Protein AF-A0A3C0G6Z2-F1 (afdb_monomer_lite)

Structure (mmCIF, N/CA/C/O backbone):
data_AF-A0A3C0G6Z2-F1
#
_entry.id   AF-A0A3C0G6Z2-F1
#
loop_
_atom_site.group_PDB
_atom_site.id
_atom_site.type_symbol
_atom_site.label_atom_id
_atom_site.label_alt_id
_atom_site.label_comp_id
_atom_site.label_asym_id
_atom_site.label_entity_id
_atom_site.label_seq_id
_atom_site.pdbx_PDB_ins_code
_atom_site.Cartn_x
_atom_site.Cartn_y
_atom_site.Cartn_z
_atom_site.occupancy
_atom_site.B_iso_or_equiv
_atom_site.auth_seq_id
_atom_site.auth_comp_id
_atom_site.auth_asym_id
_atom_site.auth_atom_id
_atom_site.pdbx_PDB_model_num
ATOM 1 N N . ILE A 1 1 ? 7.285 24.718 -10.589 1.00 62.00 1 ILE A N 1
ATOM 2 C CA . ILE A 1 1 ? 8.180 23.791 -9.849 1.00 62.00 1 ILE A CA 1
ATOM 3 C C . ILE A 1 1 ? 7.789 22.333 -10.116 1.00 62.00 1 ILE A C 1
ATOM 5 O O . ILE A 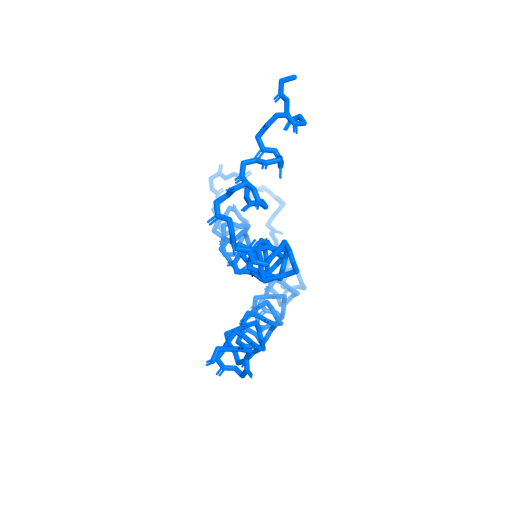1 1 ? 8.613 21.622 -10.665 1.00 62.00 1 ILE A O 1
ATOM 9 N N . ALA A 1 2 ? 6.542 21.900 -9.880 1.00 62.03 2 ALA A N 1
ATOM 10 C CA . ALA A 1 2 ? 6.101 20.522 -10.173 1.00 62.03 2 ALA A CA 1
ATOM 11 C C . ALA A 1 2 ? 6.247 20.082 -11.653 1.00 62.03 2 ALA A C 1
ATOM 13 O O . ALA A 1 2 ? 6.672 18.962 -11.916 1.00 62.03 2 ALA A O 1
ATOM 14 N N . CYS A 1 3 ? 5.993 20.967 -12.627 1.00 59.59 3 CYS A N 1
ATOM 15 C CA . CYS A 1 3 ? 6.138 20.631 -14.055 1.00 59.59 3 CYS A CA 1
ATOM 16 C C . CYS A 1 3 ? 7.588 20.342 -14.489 1.00 59.59 3 CYS A C 1
ATOM 18 O O . CYS A 1 3 ? 7.795 19.600 -15.442 1.00 59.59 3 CYS A O 1
ATOM 20 N N . LEU A 1 4 ? 8.589 20.893 -13.788 1.00 62.53 4 LEU A N 1
ATOM 21 C CA . LEU A 1 4 ? 10.004 20.604 -14.061 1.00 62.53 4 LEU A CA 1
ATOM 22 C C . LEU A 1 4 ? 10.373 19.180 -13.613 1.00 62.53 4 LEU A C 1
ATOM 24 O O . LEU A 1 4 ? 11.157 18.517 -14.280 1.00 62.53 4 LEU A O 1
ATOM 28 N N . PHE A 1 5 ? 9.751 18.681 -12.538 1.00 63.81 5 PHE A N 1
ATOM 29 C CA . PHE A 1 5 ? 9.924 17.299 -12.080 1.00 63.81 5 PHE A CA 1
ATOM 30 C C . PHE A 1 5 ? 9.231 16.278 -12.993 1.00 63.81 5 PHE A C 1
ATOM 32 O O . PHE A 1 5 ? 9.762 15.192 -13.196 1.00 63.81 5 PHE A O 1
ATOM 39 N N . ALA A 1 6 ? 8.095 16.627 -13.604 1.00 62.31 6 ALA A N 1
ATOM 40 C CA . ALA A 1 6 ? 7.422 15.760 -14.577 1.00 62.31 6 ALA A CA 1
ATOM 41 C C . ALA A 1 6 ? 8.242 15.554 -15.869 1.00 62.31 6 ALA A C 1
ATOM 43 O O . ALA A 1 6 ? 8.171 14.496 -16.488 1.00 62.31 6 ALA A O 1
ATOM 44 N N . LEU A 1 7 ? 9.050 16.548 -16.255 1.00 62.44 7 LEU A N 1
ATOM 45 C CA . LEU A 1 7 ? 9.925 16.511 -17.433 1.00 62.44 7 LEU A CA 1
ATOM 46 C C . LEU A 1 7 ? 11.251 15.770 -17.201 1.00 62.44 7 LEU A C 1
ATOM 48 O O . LEU A 1 7 ? 11.885 15.371 -18.170 1.00 62.44 7 LEU A O 1
ATOM 52 N N . ILE A 1 8 ? 11.658 15.535 -15.948 1.00 64.38 8 ILE A N 1
ATOM 53 C CA . ILE A 1 8 ? 12.878 14.772 -15.628 1.00 64.38 8 ILE A CA 1
ATOM 54 C C . ILE A 1 8 ? 12.799 13.353 -16.205 1.00 64.38 8 ILE A C 1
ATOM 56 O O . ILE A 1 8 ? 13.750 12.879 -16.811 1.00 64.38 8 ILE A O 1
ATOM 60 N N . VAL A 1 9 ? 11.645 12.701 -16.101 1.00 59.81 9 VAL A N 1
ATOM 61 C CA . VAL A 1 9 ? 11.439 11.325 -16.571 1.00 59.81 9 VAL A CA 1
ATOM 62 C C . VAL A 1 9 ? 11.715 11.136 -18.076 1.00 59.81 9 VAL A C 1
ATOM 64 O O . VAL A 1 9 ? 12.552 10.296 -18.411 1.00 59.81 9 VAL A O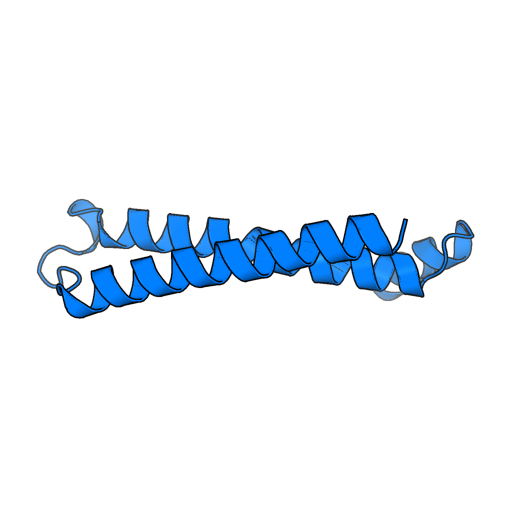 1
ATOM 67 N N . PRO A 1 10 ? 11.096 11.908 -18.992 1.00 59.78 10 PRO A N 1
ATOM 68 C CA . PRO A 1 10 ? 11.407 11.811 -20.417 1.00 59.78 10 PRO A CA 1
ATOM 69 C C . PRO A 1 10 ? 12.821 12.311 -20.763 1.00 59.78 10 PRO A C 1
ATOM 71 O O . PRO A 1 10 ? 13.416 11.818 -21.717 1.00 59.78 10 PRO A O 1
ATOM 74 N N . VAL A 1 11 ? 13.395 13.244 -19.988 1.00 62.31 11 VAL A N 1
ATOM 75 C CA . VAL A 1 11 ? 14.769 13.750 -20.198 1.00 62.31 11 VAL A CA 1
ATOM 76 C C . VAL A 1 11 ? 15.836 12.680 -19.914 1.00 62.31 11 VAL A C 1
ATOM 78 O O . VAL A 1 11 ? 16.879 12.687 -20.563 1.00 62.31 11 VAL A O 1
ATOM 81 N N . TYR A 1 12 ? 15.572 11.723 -19.017 1.00 61.50 12 TYR A N 1
ATOM 82 C CA . TYR A 1 12 ? 16.449 10.567 -18.764 1.00 61.50 12 TYR A CA 1
ATOM 83 C C . TYR A 1 12 ? 16.286 9.417 -19.782 1.00 61.50 12 TYR A C 1
ATOM 85 O O . TYR A 1 12 ? 16.920 8.376 -19.626 1.00 61.50 12 TYR A O 1
ATOM 93 N N . GLY A 1 13 ? 15.469 9.584 -20.832 1.00 62.28 13 GLY A N 1
ATOM 94 C CA . GLY A 1 13 ? 15.298 8.587 -21.897 1.00 62.28 13 GLY A CA 1
ATOM 95 C C . GLY A 1 13 ? 14.417 7.387 -21.529 1.00 62.28 13 GLY A C 1
ATOM 96 O O . GLY A 1 13 ? 14.286 6.466 -22.331 1.00 62.28 13 GLY A O 1
ATOM 97 N N . ALA A 1 14 ? 13.794 7.393 -20.347 1.00 64.31 14 ALA A N 1
ATOM 98 C CA . ALA A 1 14 ? 12.774 6.415 -19.984 1.00 64.31 14 ALA A CA 1
ATOM 99 C C . ALA A 1 14 ? 11.459 6.753 -20.702 1.00 64.31 14 ALA A C 1
ATOM 101 O O . ALA A 1 14 ? 11.044 7.917 -20.721 1.00 64.31 14 ALA A O 1
ATOM 102 N N . ASN A 1 15 ? 10.782 5.752 -21.275 1.00 72.06 15 ASN A N 1
ATOM 103 C CA . ASN A 1 15 ? 9.496 5.968 -21.929 1.00 72.06 15 ASN A CA 1
ATOM 104 C C . ASN A 1 15 ? 8.497 6.543 -20.905 1.00 72.06 15 ASN A C 1
ATOM 106 O O . ASN A 1 15 ? 8.177 5.870 -19.922 1.00 72.06 15 ASN A O 1
ATOM 110 N N . PRO A 1 16 ? 7.944 7.754 -21.112 1.00 72.75 16 PRO A N 1
ATOM 111 C CA . PRO A 1 16 ? 7.006 8.362 -20.165 1.00 72.75 16 PRO A CA 1
ATOM 112 C C . PRO A 1 16 ? 5.757 7.494 -19.924 1.00 72.75 16 PRO A C 1
ATOM 114 O O . PRO A 1 16 ? 5.134 7.588 -18.871 1.00 72.75 16 PRO A O 1
ATOM 117 N N . ILE A 1 17 ? 5.433 6.600 -20.862 1.00 73.44 17 ILE A N 1
ATOM 118 C CA . ILE A 1 17 ? 4.357 5.607 -20.764 1.00 73.44 17 ILE A CA 1
ATOM 119 C C . ILE A 1 17 ? 4.653 4.564 -19.671 1.00 73.44 17 ILE A C 1
ATOM 121 O O . ILE A 1 17 ? 3.793 4.304 -18.834 1.00 73.44 17 ILE A O 1
ATOM 125 N N . GLU A 1 18 ? 5.872 4.016 -19.618 1.00 76.44 18 GLU A N 1
ATOM 126 C CA . GLU A 1 18 ? 6.285 3.039 -18.593 1.00 76.44 18 GLU A CA 1
ATOM 127 C C . GLU A 1 18 ? 6.242 3.654 -17.198 1.00 76.44 18 GLU A C 1
ATOM 129 O O . GLU A 1 18 ? 5.701 3.071 -16.260 1.00 76.44 18 GLU A O 1
ATOM 134 N N . MET A 1 19 ? 6.748 4.880 -17.068 1.00 76.69 19 MET A N 1
ATOM 135 C CA . MET A 1 19 ? 6.754 5.593 -15.792 1.00 76.69 19 MET A CA 1
ATOM 136 C C . MET A 1 19 ? 5.355 5.998 -15.323 1.00 76.69 19 MET A C 1
ATOM 138 O O . MET A 1 19 ? 5.086 6.019 -14.117 1.00 76.69 19 MET A O 1
ATOM 142 N N . GLN A 1 20 ? 4.439 6.266 -16.253 1.00 78.44 20 GLN A N 1
ATOM 143 C CA . GLN A 1 20 ? 3.034 6.495 -15.939 1.00 78.44 20 GLN A CA 1
ATOM 144 C C . GLN A 1 20 ? 2.368 5.217 -15.409 1.00 78.44 20 GLN A C 1
ATOM 146 O O . GLN A 1 20 ? 1.676 5.273 -14.390 1.00 78.44 20 GLN A O 1
ATOM 151 N N . ILE A 1 21 ? 2.611 4.073 -16.058 1.00 81.06 21 ILE A N 1
ATOM 152 C CA . ILE A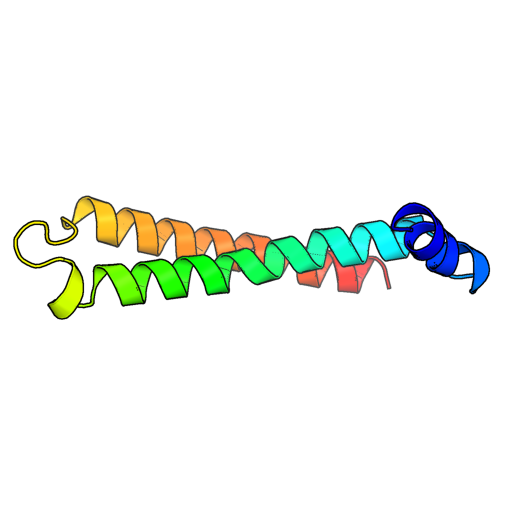 1 21 ? 2.099 2.762 -15.632 1.00 81.06 21 ILE A CA 1
ATOM 153 C C . ILE A 1 21 ? 2.653 2.408 -14.249 1.00 81.06 21 ILE A C 1
ATOM 155 O O . ILE A 1 21 ? 1.881 2.105 -13.343 1.00 81.06 21 ILE A O 1
ATOM 159 N N . LEU A 1 22 ? 3.964 2.549 -14.035 1.00 81.62 22 LEU A N 1
ATOM 160 C CA . LEU A 1 22 ? 4.610 2.329 -12.736 1.00 81.62 22 LEU A CA 1
ATOM 161 C C . LEU A 1 22 ? 3.970 3.164 -11.620 1.00 81.62 22 LEU A C 1
ATOM 163 O O . LEU A 1 22 ? 3.643 2.631 -10.562 1.00 81.62 22 LEU A O 1
ATOM 167 N N . SER A 1 23 ? 3.733 4.455 -11.866 1.00 82.88 23 SER A N 1
ATOM 168 C CA . SER A 1 23 ? 3.133 5.371 -10.884 1.00 82.88 23 SER A CA 1
ATOM 169 C C . SER A 1 23 ? 1.675 5.021 -10.552 1.00 82.88 23 SER A C 1
ATOM 171 O O . SER A 1 23 ? 1.224 5.188 -9.414 1.00 82.88 23 SER A O 1
ATOM 173 N N . GLN A 1 24 ? 0.922 4.526 -11.537 1.00 78.00 24 GLN A N 1
ATOM 174 C CA . GLN A 1 24 ? -0.458 4.076 -11.347 1.00 78.00 24 GLN A CA 1
ATOM 175 C C . GLN A 1 24 ? -0.518 2.757 -10.582 1.00 78.00 24 GLN A C 1
ATOM 177 O O . GLN A 1 24 ? -1.285 2.634 -9.628 1.00 78.00 24 GLN A O 1
ATOM 182 N N . VAL A 1 25 ? 0.333 1.800 -10.944 1.00 83.06 25 VAL A N 1
ATOM 183 C CA . VAL A 1 25 ? 0.401 0.510 -10.260 1.00 83.06 25 VAL A CA 1
ATOM 184 C C . VAL A 1 25 ? 0.892 0.687 -8.812 1.00 83.06 25 VAL A C 1
ATOM 186 O O . VAL A 1 25 ? 0.353 0.060 -7.902 1.00 83.06 25 VAL A O 1
ATOM 189 N N . PHE A 1 26 ? 1.801 1.634 -8.548 1.00 81.94 26 PHE A N 1
ATOM 190 C CA . PHE A 1 26 ? 2.196 2.002 -7.181 1.00 81.94 26 PHE A CA 1
ATOM 191 C C . PHE A 1 26 ? 1.022 2.463 -6.310 1.00 81.94 26 PHE A C 1
ATOM 193 O O . PHE A 1 26 ? 0.931 2.070 -5.149 1.00 81.94 26 PHE A O 1
ATOM 200 N N . ASN A 1 27 ? 0.095 3.257 -6.851 1.00 83.69 27 ASN A N 1
ATOM 201 C CA . ASN A 1 27 ? -1.085 3.695 -6.096 1.00 83.69 27 ASN A CA 1
ATOM 202 C C . ASN A 1 27 ? -2.002 2.523 -5.728 1.00 83.69 27 ASN A C 1
ATOM 204 O O . ASN A 1 27 ? -2.544 2.476 -4.624 1.00 83.69 27 ASN A O 1
ATOM 208 N N . VAL A 1 28 ? -2.132 1.545 -6.622 1.00 84.69 28 VAL A N 1
ATOM 209 C CA . VAL A 1 28 ? -2.907 0.326 -6.374 1.00 84.69 28 VAL A CA 1
ATOM 210 C C . VAL A 1 28 ? -2.306 -0.499 -5.229 1.00 84.69 28 VAL A C 1
ATOM 212 O O . VAL A 1 28 ? -3.052 -1.045 -4.418 1.00 84.69 28 VAL A O 1
ATOM 215 N N . PHE A 1 29 ? -0.976 -0.531 -5.098 1.00 83.69 29 PHE A N 1
ATOM 216 C CA . PHE A 1 29 ? -0.293 -1.195 -3.979 1.00 83.69 29 PHE A CA 1
ATOM 217 C C . PHE A 1 29 ? -0.490 -0.513 -2.625 1.00 83.69 29 PHE A C 1
ATOM 219 O O . PHE A 1 29 ? -0.404 -1.170 -1.588 1.00 83.69 29 PHE A O 1
ATOM 226 N N . VAL A 1 30 ? -0.774 0.789 -2.607 1.00 87.19 30 VAL A N 1
ATOM 227 C CA . VAL A 1 30 ? -0.982 1.542 -1.362 1.00 87.19 30 VAL A CA 1
ATOM 228 C C . VAL A 1 30 ? -2.361 1.253 -0.756 1.00 87.19 30 VAL A C 1
ATOM 230 O O . VAL A 1 30 ? -2.503 1.228 0.467 1.00 87.19 30 VAL A O 1
ATOM 233 N N . LEU A 1 31 ? -3.370 0.962 -1.583 1.00 86.50 31 LEU A N 1
ATOM 234 C CA . LEU A 1 31 ? -4.739 0.660 -1.143 1.00 86.50 31 LEU A CA 1
ATOM 235 C C . LEU A 1 31 ? -4.848 -0.440 -0.062 1.00 86.50 31 LEU A C 1
ATOM 237 O O . LEU A 1 31 ? -5.487 -0.170 0.959 1.00 86.50 31 LEU A O 1
ATOM 241 N N . PRO A 1 32 ? -4.249 -1.644 -0.205 1.00 84.50 32 PRO A N 1
ATOM 242 C CA . PRO A 1 32 ? -4.325 -2.677 0.831 1.00 84.50 32 PRO A CA 1
ATOM 243 C C . PRO A 1 32 ? -3.732 -2.215 2.165 1.00 84.50 32 PRO A C 1
ATOM 245 O O . PRO A 1 32 ? -4.305 -2.498 3.215 1.00 84.50 32 PRO A O 1
ATOM 248 N N . LEU A 1 33 ? -2.637 -1.448 2.142 1.00 88.00 33 LEU A N 1
ATOM 249 C CA . LEU A 1 33 ? -2.014 -0.904 3.350 1.00 88.00 33 LEU A CA 1
ATOM 250 C C . LEU A 1 33 ? -2.932 0.108 4.050 1.00 88.00 33 LEU A C 1
ATOM 252 O O . LEU A 1 33 ? -3.066 0.080 5.274 1.00 88.00 33 LEU A O 1
ATOM 256 N N . VAL A 1 34 ? -3.619 0.953 3.277 1.00 88.69 34 VAL A N 1
ATOM 257 C CA . VAL A 1 34 ? -4.604 1.910 3.802 1.00 88.69 34 VAL A CA 1
ATOM 258 C C . VAL A 1 34 ? -5.798 1.185 4.428 1.00 88.69 34 VAL A C 1
ATOM 260 O O . VAL A 1 34 ? -6.189 1.520 5.544 1.00 88.69 34 VAL A O 1
ATOM 263 N N . ILE A 1 35 ? -6.350 0.161 3.769 1.00 89.06 35 ILE A N 1
ATOM 264 C CA . ILE A 1 35 ? -7.488 -0.614 4.297 1.00 89.06 35 ILE A CA 1
ATOM 265 C C . ILE A 1 35 ? -7.100 -1.353 5.581 1.00 89.06 35 ILE A C 1
ATOM 267 O O . ILE A 1 35 ? -7.866 -1.358 6.545 1.00 89.06 35 ILE A O 1
ATOM 271 N N . LEU A 1 36 ? -5.895 -1.920 5.637 1.00 86.88 36 LEU A N 1
ATOM 272 C CA . LEU A 1 36 ? -5.366 -2.565 6.838 1.00 86.88 36 LEU A CA 1
ATOM 273 C C . LEU A 1 36 ? -5.205 -1.548 7.982 1.00 86.88 36 LEU A C 1
ATOM 275 O O . LEU A 1 36 ? -5.600 -1.822 9.116 1.00 86.88 36 LEU A O 1
ATOM 279 N N . GLY A 1 37 ? -4.735 -0.334 7.674 1.00 85.12 37 GLY A N 1
ATOM 280 C CA . GLY A 1 37 ? -4.708 0.791 8.611 1.00 85.12 37 GLY A CA 1
ATOM 281 C C . GLY A 1 37 ? -6.096 1.168 9.138 1.00 85.12 37 GLY A C 1
ATOM 282 O O . GLY A 1 37 ? -6.266 1.339 10.346 1.00 85.12 37 GLY A O 1
ATOM 283 N N . ILE A 1 38 ? -7.106 1.225 8.262 1.00 84.69 38 ILE A N 1
ATOM 284 C CA . ILE A 1 38 ? -8.504 1.486 8.639 1.00 84.69 38 ILE A CA 1
ATOM 285 C C . ILE A 1 38 ? -9.029 0.380 9.563 1.00 84.69 38 ILE A C 1
ATOM 287 O O . ILE A 1 38 ? -9.635 0.692 10.585 1.00 84.69 38 ILE A O 1
ATOM 291 N N . ILE A 1 39 ? -8.759 -0.894 9.259 1.00 83.56 39 ILE A N 1
ATOM 292 C CA . ILE A 1 39 ? -9.162 -2.035 10.098 1.00 83.56 39 ILE A CA 1
ATOM 293 C C . ILE A 1 39 ? -8.544 -1.933 11.497 1.00 83.56 39 ILE A C 1
ATOM 295 O O . ILE A 1 39 ? -9.255 -2.104 12.487 1.00 83.56 39 ILE A O 1
ATOM 299 N N . LEU A 1 40 ? -7.249 -1.618 11.605 1.00 80.06 40 LEU A N 1
ATOM 300 C CA . LEU A 1 40 ? -6.565 -1.450 12.895 1.00 80.06 40 LEU A CA 1
ATOM 301 C C . LEU A 1 40 ? -7.133 -0.276 13.712 1.00 80.06 40 LEU A C 1
ATOM 303 O O . LEU A 1 40 ? -7.295 -0.381 14.933 1.00 80.06 40 LEU A O 1
ATOM 307 N N . LEU A 1 41 ? -7.472 0.826 13.038 1.00 78.44 41 LEU A N 1
ATOM 308 C CA . LEU A 1 41 ? -8.111 2.002 13.633 1.00 78.44 41 LEU A CA 1
ATOM 309 C C . LEU A 1 41 ? -9.512 1.685 14.163 1.00 78.44 41 LEU A C 1
ATOM 311 O O . LEU A 1 41 ? -9.840 2.029 15.296 1.00 78.44 41 LEU A O 1
ATOM 315 N N . ILE A 1 42 ? -10.314 0.979 13.369 1.00 75.31 42 ILE A N 1
ATOM 316 C CA . ILE A 1 42 ? -11.679 0.582 13.720 1.00 75.31 42 ILE A CA 1
ATOM 317 C C . ILE A 1 42 ? -11.710 -0.480 14.827 1.00 75.31 42 ILE A C 1
ATOM 319 O O . ILE A 1 42 ? -12.585 -0.456 15.693 1.00 75.31 42 ILE A O 1
ATOM 323 N N . ASN A 1 43 ? -10.751 -1.408 14.840 1.00 70.44 43 ASN A N 1
ATOM 324 C CA . ASN A 1 43 ? -10.657 -2.433 15.882 1.00 70.44 43 ASN A CA 1
ATOM 325 C C . ASN A 1 43 ? -10.122 -1.853 17.209 1.00 70.44 43 ASN A C 1
ATOM 327 O O . ASN A 1 43 ? -10.354 -2.408 18.288 1.00 70.44 43 ASN A O 1
ATOM 331 N N . SER A 1 44 ? -9.455 -0.694 17.167 1.00 67.38 44 SER A N 1
ATOM 332 C CA . SER A 1 44 ? -8.961 -0.020 18.365 1.00 67.38 44 SER A CA 1
ATOM 333 C C . SER A 1 44 ? -10.108 0.490 19.242 1.00 67.38 44 SER A C 1
ATOM 335 O O . SER A 1 44 ? -10.641 1.587 19.072 1.00 67.38 44 SER A O 1
ATOM 337 N N . LYS A 1 45 ? -10.412 -0.285 20.294 1.00 57.28 45 LYS A N 1
ATOM 338 C CA . LYS A 1 45 ? -11.366 0.064 21.367 1.00 57.28 45 LYS A CA 1
ATOM 339 C C . LYS A 1 45 ? -11.103 1.440 21.996 1.00 57.28 45 LYS A C 1
ATOM 341 O O . LYS A 1 45 ? -12.028 2.057 22.511 1.00 57.28 45 LYS A O 1
ATOM 346 N N . LYS A 1 46 ? -9.852 1.911 21.941 1.00 56.78 46 LYS A N 1
ATOM 347 C CA . LYS A 1 46 ? -9.400 3.207 22.468 1.00 56.78 46 LYS A CA 1
ATOM 348 C C . LYS A 1 46 ? -9.941 4.415 21.684 1.00 56.78 46 LYS A C 1
ATOM 350 O O . LYS A 1 46 ? -10.015 5.491 22.259 1.00 56.78 46 LYS A O 1
ATOM 355 N N . LEU A 1 47 ? -10.304 4.239 20.408 1.00 57.03 47 LEU A N 1
ATOM 356 C CA . LEU A 1 47 ? -10.767 5.317 19.520 1.00 57.03 47 LEU A CA 1
ATOM 357 C C . LEU A 1 47 ? -12.264 5.232 19.195 1.00 57.03 47 LEU A C 1
ATOM 359 O O . LEU A 1 47 ? -12.904 6.265 19.047 1.00 57.03 47 LEU A O 1
ATOM 363 N N . MET A 1 48 ? -12.841 4.026 19.124 1.00 62.78 48 MET A N 1
ATOM 364 C CA . MET A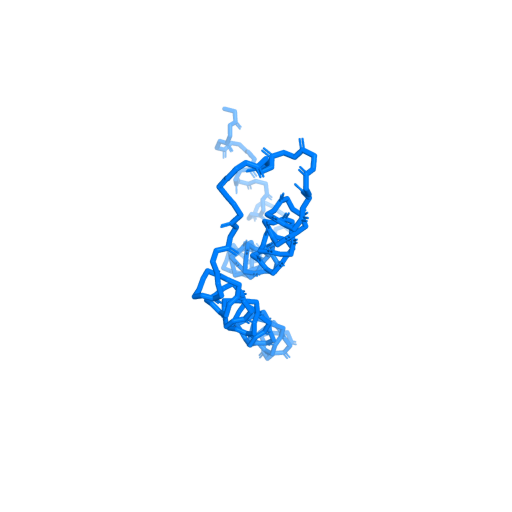 1 48 ? -14.245 3.851 18.716 1.00 62.78 48 MET A CA 1
ATOM 365 C C . MET A 1 48 ? -15.268 3.849 19.867 1.00 62.78 48 MET A C 1
ATOM 367 O O . MET A 1 48 ? -16.464 3.936 19.601 1.00 62.78 48 MET A O 1
ATOM 371 N N . ALA A 1 49 ? -14.827 3.772 21.131 1.00 62.56 49 ALA A N 1
ATOM 372 C CA . ALA A 1 49 ? -15.655 3.872 22.343 1.00 62.56 49 ALA A CA 1
ATOM 373 C C . ALA A 1 49 ? -17.042 3.176 22.245 1.00 62.56 49 ALA A C 1
ATOM 375 O O . ALA A 1 49 ? -17.123 1.955 22.380 1.00 62.56 49 ALA A O 1
ATOM 376 N N . GLN A 1 50 ? -18.122 3.941 22.026 1.00 53.06 50 GLN A N 1
ATOM 377 C CA . GLN A 1 50 ? -19.521 3.478 21.951 1.00 53.06 50 GLN A CA 1
ATOM 378 C C . GLN A 1 50 ? -20.011 3.132 20.528 1.00 53.06 50 GLN A C 1
ATOM 380 O O . GLN A 1 50 ? -21.006 2.428 20.389 1.00 53.06 50 GLN A O 1
ATOM 385 N N . TYR A 1 51 ? -19.303 3.554 19.477 1.00 59.84 51 TYR A N 1
ATOM 386 C CA . TYR A 1 51 ? -19.629 3.272 18.074 1.00 59.84 51 TYR A CA 1
ATOM 387 C C . TYR A 1 51 ? -18.733 2.162 17.534 1.00 59.84 51 TYR A C 1
ATOM 389 O O . TYR A 1 51 ? -17.990 2.360 16.578 1.00 59.84 51 TYR A O 1
ATOM 397 N N . LYS A 1 52 ? -18.766 0.982 18.161 1.00 55.94 52 LYS A N 1
ATOM 398 C CA . LYS A 1 52 ? -18.056 -0.179 17.612 1.00 55.94 52 LYS A CA 1
ATOM 399 C C . LYS A 1 52 ? -18.477 -0.394 16.161 1.00 55.94 52 LYS A C 1
ATOM 401 O O . LYS A 1 52 ? -19.669 -0.385 15.857 1.00 55.94 52 LYS A O 1
ATOM 406 N N . ALA 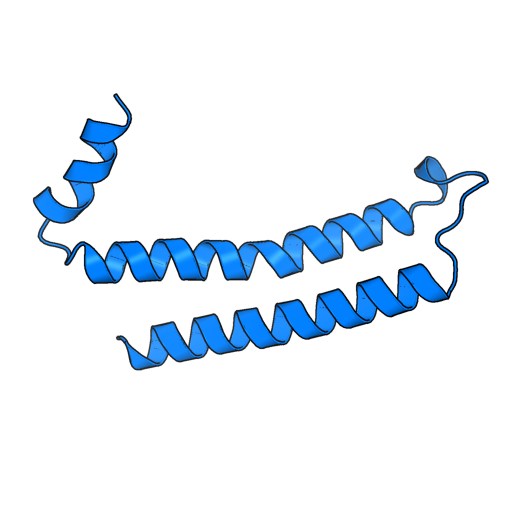A 1 53 ? -17.506 -0.663 15.296 1.00 59.81 53 ALA A N 1
ATOM 407 C CA . ALA A 1 53 ? -17.773 -1.189 13.971 1.00 59.81 53 ALA A CA 1
ATOM 408 C C . ALA A 1 53 ? -18.694 -2.406 14.090 1.00 59.81 53 ALA A C 1
ATOM 410 O O . ALA A 1 53 ? -18.328 -3.428 14.676 1.00 59.81 53 ALA A O 1
ATOM 411 N N . GLY A 1 54 ? -19.918 -2.266 13.583 1.00 66.69 54 GLY A N 1
ATOM 412 C CA . GLY A 1 54 ? -20.861 -3.372 13.520 1.00 66.69 54 GLY A CA 1
ATOM 413 C C . GLY A 1 54 ? -20.292 -4.517 12.682 1.00 66.69 54 GLY A C 1
ATOM 414 O O . GLY A 1 54 ? -19.408 -4.313 11.847 1.00 66.69 54 GLY A O 1
ATOM 415 N N . LEU A 1 55 ? -20.833 -5.723 12.870 1.00 70.06 55 LEU A N 1
ATOM 416 C CA . LEU A 1 55 ? -20.467 -6.916 12.092 1.00 70.06 55 LEU A CA 1
ATOM 417 C C . LEU A 1 55 ? -20.448 -6.649 10.574 1.00 70.06 55 LEU A C 1
ATOM 419 O O . LEU A 1 55 ? -19.518 -7.068 9.894 1.00 70.06 55 LEU A O 1
ATOM 423 N N . LEU A 1 56 ? -21.408 -5.865 10.072 1.00 77.31 56 LEU A N 1
ATOM 424 C CA . LEU A 1 56 ? -21.484 -5.410 8.677 1.00 77.31 56 LEU A CA 1
ATOM 425 C C . LEU A 1 56 ? -20.251 -4.619 8.214 1.00 77.31 56 LEU A C 1
ATOM 427 O O . LEU A 1 56 ? -19.744 -4.863 7.122 1.00 77.31 56 LEU A O 1
ATOM 431 N N . LEU A 1 57 ? -19.746 -3.695 9.036 1.00 78.38 57 LEU A N 1
ATOM 432 C CA . LEU A 1 57 ? -18.593 -2.863 8.685 1.00 78.38 57 LEU A CA 1
ATOM 433 C C . LEU A 1 57 ? -17.307 -3.696 8.666 1.00 78.38 57 LEU A C 1
ATOM 435 O O . LEU A 1 57 ? -16.477 -3.531 7.780 1.00 78.38 57 LEU A O 1
ATOM 439 N N . ASN A 1 58 ? -17.167 -4.628 9.612 1.00 79.69 58 ASN A N 1
ATOM 440 C CA . ASN A 1 58 ? -16.004 -5.508 9.676 1.00 79.69 58 ASN A CA 1
ATOM 441 C C . ASN A 1 58 ? -15.978 -6.491 8.489 1.00 79.69 58 ASN A C 1
ATOM 443 O O . ASN A 1 58 ? -14.933 -6.679 7.878 1.00 79.69 58 ASN A O 1
ATOM 447 N N . ILE A 1 59 ? -17.136 -7.046 8.104 1.00 84.62 59 ILE A N 1
ATOM 448 C CA . ILE A 1 59 ? -17.277 -7.891 6.904 1.00 84.62 59 ILE A CA 1
ATOM 449 C C . ILE A 1 59 ? -16.979 -7.084 5.632 1.00 84.62 59 ILE A C 1
ATOM 451 O O . ILE A 1 59 ? -16.223 -7.549 4.783 1.00 84.62 59 ILE A O 1
ATOM 455 N N . GLY A 1 60 ? -17.512 -5.862 5.513 1.00 87.50 60 GLY A N 1
ATOM 456 C CA . GLY A 1 60 ? -17.241 -4.977 4.378 1.00 87.50 60 GLY A CA 1
ATOM 457 C C . GLY A 1 60 ? -15.762 -4.602 4.252 1.00 87.50 60 GLY A C 1
ATOM 458 O O . GLY A 1 60 ? -15.212 -4.642 3.156 1.00 87.50 60 GLY A O 1
ATOM 459 N N . LEU A 1 61 ? -15.090 -4.312 5.369 1.00 86.25 61 LEU A N 1
ATOM 460 C CA . LEU A 1 61 ? -13.651 -4.038 5.390 1.00 86.25 61 LEU A CA 1
ATOM 461 C C . LEU A 1 61 ? -12.817 -5.269 5.036 1.00 86.25 61 LEU A C 1
ATOM 463 O O . LEU A 1 61 ? -11.827 -5.143 4.323 1.00 86.25 61 LEU A O 1
ATOM 467 N N . PHE A 1 62 ? -13.223 -6.457 5.484 1.00 86.62 62 PHE A N 1
ATOM 468 C CA . PHE A 1 62 ? -12.550 -7.701 5.115 1.00 86.62 62 PHE A CA 1
ATOM 469 C C . PHE A 1 62 ? -12.718 -8.012 3.619 1.00 86.62 62 PHE A C 1
ATOM 471 O O . PHE A 1 62 ? -11.757 -8.400 2.956 1.00 86.62 62 PHE A O 1
ATOM 478 N N . ALA A 1 63 ? -13.910 -7.771 3.063 1.00 89.94 63 ALA A N 1
ATOM 479 C CA . ALA A 1 63 ? -14.168 -7.871 1.628 1.00 89.94 63 ALA A CA 1
ATOM 480 C C . ALA A 1 63 ? -13.359 -6.837 0.826 1.00 89.94 63 ALA A C 1
ATOM 482 O O . ALA A 1 63 ? -12.773 -7.180 -0.199 1.00 89.94 63 ALA A O 1
ATOM 483 N N . ALA A 1 64 ? -13.261 -5.595 1.313 1.00 88.75 64 ALA A N 1
ATOM 484 C CA . ALA A 1 64 ? -12.438 -4.551 0.705 1.00 88.75 64 ALA A CA 1
ATOM 485 C C . ALA A 1 64 ? -10.945 -4.906 0.749 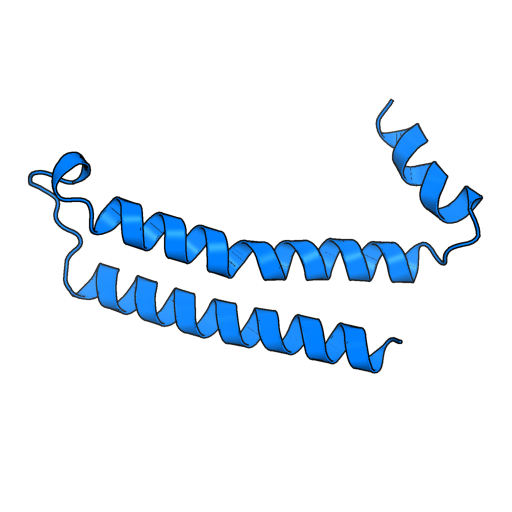1.00 88.75 64 ALA A C 1
ATOM 487 O O . ALA A 1 64 ? -10.238 -4.698 -0.235 1.00 88.75 64 ALA A O 1
ATOM 488 N N . LEU A 1 65 ? -10.470 -5.496 1.852 1.00 89.50 65 LEU A N 1
ATOM 489 C CA . LEU A 1 65 ? -9.096 -5.975 1.980 1.00 89.50 65 LEU A CA 1
ATOM 490 C C . LEU A 1 65 ? -8.819 -7.090 0.964 1.00 89.50 65 LEU A C 1
ATOM 492 O O . LEU A 1 65 ? -7.850 -6.996 0.214 1.00 89.50 65 LEU A O 1
ATOM 496 N N . PHE A 1 66 ? -9.706 -8.084 0.861 1.00 91.38 66 PHE A N 1
ATOM 497 C CA . PHE A 1 66 ? -9.601 -9.139 -0.148 1.00 91.38 66 PHE A CA 1
ATOM 498 C C . PHE A 1 66 ? -9.568 -8.566 -1.572 1.00 91.38 66 PHE A C 1
ATOM 500 O O . PHE A 1 66 ? -8.666 -8.882 -2.346 1.00 91.38 66 PHE A O 1
ATOM 507 N N . PHE A 1 67 ? -10.495 -7.663 -1.897 1.00 91.31 67 PHE A N 1
ATOM 508 C CA . PHE A 1 67 ? -10.543 -6.999 -3.197 1.00 91.31 67 PHE A CA 1
ATOM 509 C C . PHE A 1 67 ? -9.253 -6.220 -3.492 1.00 91.31 67 PHE A C 1
ATOM 511 O O . PHE A 1 67 ? -8.680 -6.357 -4.570 1.00 91.31 67 PHE A O 1
ATOM 518 N N . SER A 1 68 ? -8.737 -5.464 -2.520 1.00 89.38 68 SER A N 1
ATOM 519 C CA . SER A 1 68 ? -7.491 -4.709 -2.680 1.00 89.38 68 SER A CA 1
ATOM 520 C C . SER A 1 68 ? -6.277 -5.606 -2.925 1.00 89.38 68 SER A C 1
ATOM 522 O O . SER A 1 68 ? -5.433 -5.264 -3.749 1.00 89.38 68 SER A O 1
ATOM 524 N N . CYS A 1 69 ? -6.219 -6.784 -2.295 1.00 88.50 69 CYS A N 1
ATOM 525 C CA . CYS A 1 69 ? -5.188 -7.782 -2.570 1.00 88.50 69 CYS A CA 1
ATOM 526 C C . CYS A 1 69 ? -5.302 -8.338 -3.996 1.00 88.50 69 CYS A C 1
ATOM 528 O O . CYS A 1 69 ? -4.286 -8.473 -4.672 1.00 88.50 69 CYS A O 1
ATOM 530 N N . VAL A 1 70 ? -6.518 -8.614 -4.483 1.00 90.25 70 VAL A N 1
ATOM 531 C CA . VAL A 1 70 ? -6.743 -9.101 -5.857 1.00 90.25 70 VAL A CA 1
ATOM 532 C C . VAL A 1 70 ? -6.305 -8.064 -6.892 1.00 90.25 70 VAL A C 1
ATOM 534 O O . VAL A 1 70 ? -5.617 -8.406 -7.853 1.00 90.25 70 VAL A O 1
ATOM 537 N N . ILE A 1 71 ? -6.662 -6.791 -6.708 1.00 88.75 71 ILE A N 1
ATOM 538 C CA . ILE A 1 71 ? -6.271 -5.729 -7.647 1.00 88.75 71 ILE A CA 1
ATOM 539 C C . ILE A 1 71 ? -4.759 -5.460 -7.571 1.00 88.75 71 ILE A C 1
ATOM 541 O O . ILE A 1 71 ? -4.112 -5.328 -8.606 1.00 88.75 71 ILE A O 1
ATOM 545 N N . SER A 1 72 ? -4.180 -5.465 -6.368 1.00 88.06 72 SER A N 1
ATOM 546 C CA . SER A 1 72 ? -2.728 -5.401 -6.151 1.00 88.06 72 SER A CA 1
ATOM 547 C C . SER A 1 72 ? -1.991 -6.518 -6.902 1.00 88.06 72 SER A C 1
ATOM 549 O O . SER A 1 72 ? -1.050 -6.250 -7.647 1.00 88.06 72 SER A O 1
ATOM 551 N N . TYR A 1 73 ? -2.477 -7.760 -6.814 1.00 87.19 73 TYR A N 1
ATOM 552 C CA . TYR A 1 73 ? -1.911 -8.890 -7.551 1.00 87.19 73 TYR A CA 1
ATOM 553 C C . TYR A 1 73 ? -1.985 -8.694 -9.071 1.00 87.19 73 TYR A C 1
ATOM 555 O O . TYR A 1 73 ? -0.985 -8.889 -9.760 1.00 87.19 73 TYR A O 1
ATOM 563 N N . ASN A 1 74 ? -3.127 -8.236 -9.595 1.00 86.81 74 ASN A N 1
ATOM 564 C CA . ASN A 1 74 ? -3.250 -7.886 -11.014 1.00 86.81 74 ASN A CA 1
ATOM 565 C C . ASN A 1 74 ? -2.256 -6.785 -11.423 1.00 86.81 74 ASN A C 1
ATOM 567 O O . ASN A 1 74 ? -1.714 -6.841 -12.522 1.00 86.81 74 ASN A O 1
ATOM 571 N N . GLY A 1 75 ? -1.960 -5.828 -10.536 1.00 84.50 75 GLY A N 1
ATOM 572 C CA . GLY A 1 75 ? -0.921 -4.818 -10.745 1.00 84.50 75 GLY A CA 1
ATOM 573 C C . GLY A 1 75 ? 0.483 -5.414 -10.899 1.00 84.50 75 GLY A C 1
ATOM 574 O O . GLY A 1 75 ? 1.212 -5.021 -11.808 1.00 84.50 75 GLY A O 1
ATOM 575 N N . ILE A 1 76 ? 0.855 -6.399 -10.070 1.00 83.25 76 ILE A N 1
ATOM 576 C CA . ILE A 1 76 ? 2.147 -7.109 -10.192 1.00 83.25 76 ILE A CA 1
ATOM 577 C C . ILE A 1 76 ? 2.206 -7.882 -11.506 1.00 83.25 76 ILE A C 1
ATOM 579 O O . ILE A 1 76 ? 3.203 -7.801 -12.215 1.00 83.25 76 ILE A O 1
ATOM 583 N N . VAL A 1 77 ? 1.146 -8.620 -11.838 1.00 85.44 77 VAL A N 1
ATOM 584 C CA . VAL A 1 77 ? 1.077 -9.400 -13.082 1.00 85.44 77 VAL A CA 1
ATOM 585 C C . VAL A 1 77 ? 1.169 -8.483 -14.302 1.00 85.44 77 VAL A C 1
ATOM 587 O O . VAL A 1 77 ? 1.874 -8.809 -15.251 1.00 85.44 77 VAL A O 1
ATOM 590 N N . ALA A 1 78 ? 0.526 -7.313 -14.264 1.00 82.00 78 ALA A N 1
ATOM 591 C CA . ALA A 1 78 ? 0.635 -6.313 -15.319 1.00 82.00 78 ALA A CA 1
ATOM 592 C C . ALA A 1 78 ? 2.065 -5.769 -15.453 1.00 82.00 78 ALA A C 1
ATOM 594 O O . ALA A 1 78 ? 2.554 -5.651 -16.569 1.00 82.00 78 ALA A O 1
ATOM 595 N N . LEU A 1 79 ? 2.755 -5.491 -14.340 1.00 79.62 79 LEU A N 1
ATOM 596 C CA . LEU A 1 79 ? 4.162 -5.076 -14.373 1.00 79.62 79 LEU A CA 1
ATOM 597 C C . LEU A 1 79 ? 5.067 -6.178 -14.938 1.00 79.62 79 LEU A C 1
ATOM 599 O O . LEU A 1 79 ? 5.888 -5.893 -15.799 1.00 79.62 79 LEU A O 1
ATOM 603 N N . LEU A 1 80 ? 4.891 -7.429 -14.504 1.00 77.81 80 LEU A N 1
ATOM 604 C CA . LEU A 1 80 ? 5.667 -8.579 -14.988 1.00 77.81 80 LEU A CA 1
ATOM 605 C C . LEU A 1 80 ? 5.376 -8.959 -16.445 1.00 77.81 80 LEU A C 1
ATOM 607 O O . LEU A 1 80 ? 6.172 -9.669 -17.039 1.00 77.81 80 LEU A O 1
ATOM 611 N N . GLY A 1 81 ? 4.224 -8.567 -16.993 1.00 72.81 81 GLY A N 1
ATOM 612 C CA . GLY A 1 81 ? 3.899 -8.761 -18.408 1.00 72.81 81 GLY A CA 1
ATOM 613 C C . GLY A 1 81 ? 4.321 -7.595 -19.308 1.00 72.81 81 GLY A C 1
ATOM 614 O O . GLY A 1 81 ? 4.340 -7.757 -20.525 1.00 72.81 81 GLY A O 1
ATOM 615 N N . TYR A 1 82 ? 4.605 -6.423 -18.729 1.00 67.25 82 TYR A N 1
ATOM 616 C CA . TYR A 1 82 ? 5.054 -5.227 -19.452 1.00 67.25 82 TYR A CA 1
ATOM 617 C C . TYR A 1 82 ? 6.588 -5.142 -19.549 1.00 67.25 82 TYR A C 1
ATOM 619 O O . TYR A 1 82 ? 7.097 -4.530 -20.487 1.00 67.25 82 TYR A O 1
ATOM 627 N N . PHE A 1 83 ? 7.300 -5.746 -18.590 1.00 58.12 83 PHE A N 1
ATOM 628 C CA . PHE A 1 83 ? 8.757 -5.938 -18.577 1.00 58.12 83 PHE A CA 1
ATOM 629 C C . PHE A 1 83 ? 9.139 -7.337 -19.064 1.00 58.12 83 PHE A C 1
ATOM 631 O O . PHE A 1 83 ? 10.218 -7.455 -19.688 1.00 58.12 83 PHE A O 1
#

Foldseek 3Di:
DVVVVLVVCVVVVHDNVLVVLVVVLVVLLVQLVVLVVVLVQLPPCVRCVPNRQPPVNNVVSVVSNVVSVVSNVVSVVVNVVVD

pLDDT: mean 75.88, std 11.32, range [53.06, 91.38]

Sequence (83 aa):
IACLFALIVPVYGANPIEMQILSQVFNVFVLPLVILGIILLINSKKLMAQYKAGLLLNIGLFAALFFSCVISYNGIVALLGYF

Radius of gyration: 18.3 Å; chains: 1; bounding box: 38×33×44 Å

Secondary structure (DSSP, 8-state):
-HHHHHHHHHHTT--HHHHHHHHHHHHHHHHHHHHHHHHHHHH-HHHHTT----HHHHHHHHHHHHHHHHHHHHHHHHHHHH-